Protein AF-A0A3M6FR22-F1 (afdb_monomer)

Nearest PDB structures (foldseek):
  6qsr-assembly1_B  TM=9.042E-01  e=4.007E-10  Xenorhabdus doucetiae
  1u1z-assembly1_A  TM=8.328E-01  e=7.580E-05  Pseudomonas aeruginosa
  4b0j-assembly6_N  TM=7.789E-01  e=2.986E-03  Pseudomonas aeruginosa PAO1
  4rv2-assembly1_A-2  TM=4.818E-01  e=5.968E-02  Mycolicibacterium smegmatis MC2 155
  5cpg-assembly1_B  TM=4.201E-01  e=8.500E-01  Pseudomonas aeruginosa

Mean predicted aligned error: 11.02 Å

pLDDT: mean 80.97, std 24.38, range [25.56, 98.81]

Radius of gyration: 20.84 Å; Cα contacts (8 Å, |Δi|>4): 335; chains: 1; bounding box: 35×56×72 Å

Organism: Pseudomonas amygdali pv. tabaci (NCBI:txid322)

Solvent-accessible surface area (backbone atoms only — not comparable to full-atom values): 10152 Å² total; per-residue (Å²): 134,88,80,90,79,88,85,89,79,90,84,86,79,88,82,77,82,70,81,82,67,93,80,46,30,34,33,36,41,42,78,62,83,89,88,91,83,83,78,58,73,65,64,93,67,56,64,72,72,22,31,86,48,60,75,83,65,51,74,64,72,46,66,62,41,50,54,93,51,36,29,31,31,32,29,66,38,51,65,85,51,91,69,37,46,99,82,15,22,37,50,38,80,52,51,60,55,53,48,50,52,45,52,40,34,41,54,11,50,56,22,53,76,69,74,42,78,65,70,80,65,46,82,77,48,58,74,44,77,49,60,83,49,75,50,45,54,53,70,39,55,38,39,35,42,38,36,56,77,45,72,48,77,73,18,38,35,30,24,38,32,39,36,38,37,91,98,39,49,32,41,34

InterPro domains:
  IPR016776 ApeP-like dehydratase [PF22817] (45-164)
  IPR016776 ApeP-like dehydratase [cd01289] (45-167)
  IPR029069 HotDog domain superfamily [SSF54637] (47-165)

Sequence (172 aa):
MACTAMDTARFAPGTCKCSLHDEQFVCLRWQQHQPDYRRCPMTEWSLAELIPHAGDMILIDQVLSFDQEQIQTRLTVRADGLFNQPDGSLPAWLGIELMAQSVAAYAGCQARTKGEAVKLGFLLGSRKFECNVARFPLGSELHIHAVRSLQDDSGMGVFECTLTGPDIKAFA

Secondary structure (DSSP, 8-state):
-------------------------EEEE------------S-SS-GGGTSS--GGG----EEEEE-SSEEEEEEE--TTSTT--TTSPEEGGGHHHHHHHHHHHHHHHHHHHTTPPP---EEEEES--EESSSEE-TT-EEEEEEEEEEE-TT-EEEEEEEEEETTEEEE-

Foldseek 3Di:
DDDDDDDDDDDDDPPPPPDPDPDKKWKKFDAADDDDDDWDQFDPDDLVQQAVDDDLLLQWHGWHTATDWKTKTKDAQAQPGPQADPQSWHFCVCVSVVQVSRVSSRQSVVQVVVVHGRDDMDGPDMPDKDKPDRTGHHGWMKMKMWGFPDADNSRMTIIWMWIDTDVIIMID

Structure (mmCIF, N/CA/C/O backbone):
data_AF-A0A3M6FR22-F1
#
_entry.id   AF-A0A3M6FR22-F1
#
loop_
_atom_site.group_PDB
_atom_site.id
_atom_site.type_symbol
_atom_site.label_atom_id
_atom_site.label_alt_id
_atom_site.label_comp_id
_atom_site.label_asym_id
_atom_site.label_entity_id
_atom_site.label_seq_id
_atom_site.pdbx_PDB_ins_code
_atom_site.Cartn_x
_atom_site.Cartn_y
_atom_site.Cartn_z
_atom_site.occupancy
_atom_site.B_iso_or_equiv
_atom_site.auth_seq_id
_atom_site.auth_comp_id
_atom_site.auth_asym_id
_atom_site.auth_atom_id
_atom_site.pdbx_PDB_model_num
ATOM 1 N N . MET A 1 1 ? -17.708 43.772 49.553 1.00 33.25 1 MET A N 1
ATOM 2 C CA . MET A 1 1 ? -16.557 44.072 50.426 1.00 33.25 1 MET A CA 1
ATOM 3 C C . MET A 1 1 ? -15.427 43.162 49.967 1.00 33.25 1 MET A C 1
ATOM 5 O O . MET A 1 1 ? -15.591 41.964 50.120 1.00 33.25 1 MET A O 1
ATOM 9 N N . ALA A 1 2 ? -14.382 43.760 49.371 1.00 31.98 2 ALA A N 1
ATOM 10 C CA . ALA A 1 2 ? -13.061 43.198 49.026 1.00 31.98 2 ALA A CA 1
ATOM 11 C C . ALA A 1 2 ? -13.017 42.035 47.994 1.00 31.98 2 ALA A C 1
ATOM 13 O O . ALA A 1 2 ? -13.893 41.189 47.976 1.00 31.98 2 ALA A O 1
ATOM 14 N N . CYS A 1 3 ? -12.037 41.907 47.096 1.00 25.56 3 CYS A N 1
ATOM 15 C CA . CYS A 1 3 ? -10.837 42.697 46.837 1.00 25.56 3 CYS A CA 1
ATOM 16 C C . CYS A 1 3 ? -10.360 42.433 45.397 1.00 25.56 3 CYS A C 1
ATOM 18 O O . CYS A 1 3 ? -10.369 41.295 44.935 1.00 25.56 3 CYS A O 1
ATOM 20 N N . THR A 1 4 ? -9.912 43.482 44.720 1.00 35.69 4 THR A N 1
ATOM 21 C CA . THR A 1 4 ? -9.087 43.449 43.510 1.00 35.69 4 THR A CA 1
ATOM 22 C C . THR A 1 4 ? -7.672 42.979 43.858 1.00 35.69 4 THR A C 1
ATOM 24 O O . THR A 1 4 ? -7.134 43.418 44.870 1.00 35.69 4 THR A O 1
ATOM 27 N N . ALA A 1 5 ? -7.032 42.199 42.985 1.00 33.81 5 ALA A N 1
ATOM 28 C CA . ALA A 1 5 ? -5.583 42.262 42.777 1.00 33.81 5 ALA A CA 1
ATOM 29 C C . ALA A 1 5 ? -5.221 41.667 41.409 1.00 33.81 5 ALA A C 1
ATOM 31 O O . ALA A 1 5 ? -5.413 40.482 41.149 1.00 33.81 5 ALA A O 1
ATOM 32 N N . MET A 1 6 ? -4.712 42.538 40.541 1.00 32.12 6 MET A N 1
ATOM 33 C CA . MET A 1 6 ? -3.794 42.177 39.469 1.00 32.12 6 MET A CA 1
ATOM 34 C C . MET A 1 6 ? -2.513 41.631 40.106 1.00 32.12 6 MET A C 1
ATOM 36 O O . MET A 1 6 ? -2.045 42.227 41.072 1.00 32.12 6 MET A O 1
ATOM 40 N N . ASP A 1 7 ? -1.889 40.615 39.514 1.00 30.39 7 ASP A N 1
ATOM 41 C CA . ASP A 1 7 ? -0.452 40.743 39.293 1.00 30.39 7 ASP A CA 1
ATOM 42 C C . ASP A 1 7 ? 0.026 39.988 38.054 1.00 30.39 7 ASP A C 1
ATOM 44 O O . ASP A 1 7 ? -0.368 38.865 37.740 1.00 30.39 7 ASP A O 1
ATOM 48 N N . THR A 1 8 ? 0.869 40.701 37.334 1.00 33.41 8 THR A N 1
ATOM 49 C CA . THR A 1 8 ? 1.543 40.339 36.104 1.00 33.41 8 THR A CA 1
ATOM 50 C C . THR A 1 8 ? 2.864 39.665 36.439 1.00 33.41 8 THR A C 1
ATOM 52 O O . THR A 1 8 ? 3.738 40.296 37.024 1.00 33.41 8 THR A O 1
ATOM 55 N N . ALA A 1 9 ? 3.084 38.439 35.968 1.00 32.81 9 ALA A N 1
ATOM 56 C CA . ALA A 1 9 ? 4.429 37.881 35.872 1.00 32.81 9 ALA A CA 1
ATOM 57 C C . ALA A 1 9 ? 4.674 37.371 34.452 1.00 32.81 9 ALA A C 1
ATOM 59 O O . ALA A 1 9 ? 4.098 36.395 33.980 1.00 32.81 9 ALA A O 1
ATOM 60 N N . ARG A 1 10 ? 5.526 38.129 33.768 1.00 30.39 10 ARG A N 1
ATOM 61 C CA . ARG A 1 10 ? 6.085 37.887 32.444 1.00 30.39 10 ARG A CA 1
ATOM 62 C C . ARG A 1 10 ? 6.974 36.646 32.483 1.00 30.39 10 ARG A C 1
ATOM 64 O O . ARG A 1 10 ? 7.869 36.595 33.315 1.00 30.39 10 ARG A O 1
ATOM 71 N N . PHE A 1 11 ? 6.830 35.754 31.509 1.00 29.27 11 PHE A N 1
ATOM 72 C CA . PHE A 1 11 ? 7.943 34.966 30.980 1.00 29.27 11 PHE A CA 1
ATOM 73 C C . PHE A 1 11 ? 7.725 34.766 29.475 1.00 29.27 11 PHE A C 1
ATOM 75 O O . PHE A 1 11 ? 6.794 34.101 29.038 1.00 29.27 11 PHE A O 1
ATOM 82 N N . ALA A 1 12 ? 8.593 35.385 28.687 1.00 30.89 12 ALA A N 1
ATOM 83 C CA . ALA A 1 12 ? 8.874 35.064 27.292 1.00 30.89 12 ALA A CA 1
ATOM 84 C C . ALA A 1 12 ? 10.405 34.930 27.183 1.00 30.89 12 ALA A C 1
ATOM 86 O O . ALA A 1 12 ? 11.103 35.450 28.056 1.00 30.89 12 ALA A O 1
ATOM 87 N N . PRO A 1 13 ? 10.980 34.409 26.092 1.00 36.25 13 PRO A N 1
ATOM 88 C CA . PRO A 1 13 ? 10.577 33.292 25.247 1.00 36.25 13 PRO A CA 1
ATOM 89 C C . PRO A 1 13 ? 11.689 32.217 25.252 1.00 36.25 13 PRO A C 1
ATOM 91 O O . PRO A 1 13 ? 12.846 32.489 24.933 1.00 36.25 13 PRO A O 1
ATOM 94 N N . GLY A 1 14 ? 11.353 30.969 25.577 1.00 28.97 14 GLY A N 1
ATOM 95 C CA . GLY A 1 14 ? 12.266 29.842 25.393 1.00 28.97 14 GLY A CA 1
ATOM 96 C C . GLY A 1 14 ? 12.236 29.390 23.939 1.00 28.97 14 GLY A C 1
ATOM 97 O O . GLY A 1 14 ? 11.385 28.597 23.554 1.00 28.97 14 GLY A O 1
ATOM 98 N N . THR A 1 15 ? 13.145 29.908 23.118 1.00 39.66 15 THR A N 1
ATOM 99 C CA . THR A 1 15 ? 13.416 29.361 21.785 1.00 39.66 15 THR A CA 1
ATOM 100 C C . THR A 1 15 ? 14.087 28.000 21.944 1.00 39.66 15 THR A C 1
ATOM 102 O O . THR A 1 15 ? 15.308 27.897 22.008 1.00 39.66 15 THR A O 1
ATOM 105 N N . CYS A 1 16 ? 13.299 26.927 21.991 1.00 28.45 16 CYS A N 1
ATOM 106 C CA . CYS A 1 16 ? 13.840 25.612 21.682 1.00 28.45 16 CYS A CA 1
ATOM 107 C C . CYS A 1 16 ? 13.878 25.492 20.157 1.00 28.45 16 CYS A C 1
ATOM 109 O O . CYS A 1 16 ? 12.903 25.114 19.512 1.00 28.45 16 CYS A O 1
ATOM 111 N N . LYS A 1 17 ? 15.009 25.897 19.569 1.00 33.25 17 LYS A N 1
ATOM 112 C CA . LYS A 1 17 ? 15.397 25.455 18.230 1.00 33.25 17 LYS A CA 1
ATOM 113 C C . LYS A 1 17 ? 15.624 23.942 18.305 1.00 33.25 17 LYS A C 1
ATOM 115 O O . LYS A 1 17 ? 16.748 23.505 18.518 1.00 33.25 17 LYS A O 1
ATOM 120 N N . CYS A 1 18 ? 14.563 23.157 18.153 1.00 28.38 18 CYS A N 1
ATOM 121 C CA . CYS A 1 18 ? 14.710 21.822 17.597 1.00 28.38 18 CYS A CA 1
ATOM 122 C C . CYS A 1 18 ? 14.786 22.005 16.085 1.00 28.38 18 CYS A C 1
ATOM 124 O O . CYS A 1 18 ? 13.888 22.576 15.467 1.00 28.38 18 CYS A O 1
ATOM 126 N N . SER A 1 19 ? 15.923 21.627 15.518 1.00 31.39 19 SER A N 1
ATOM 127 C CA . SER A 1 19 ? 16.135 21.540 14.082 1.00 31.39 19 SER A CA 1
ATOM 128 C C . SER A 1 19 ? 15.022 20.695 13.467 1.00 31.39 19 SER A C 1
ATOM 130 O O . SER A 1 19 ? 14.936 19.499 13.726 1.00 31.39 19 SER A O 1
ATOM 132 N N . LEU A 1 20 ? 14.170 21.341 12.670 1.00 33.94 20 LEU A N 1
ATOM 133 C CA . LEU A 1 20 ? 13.266 20.680 11.739 1.00 33.94 20 LEU A CA 1
ATOM 134 C C . LEU A 1 20 ? 14.145 19.921 10.744 1.00 33.94 20 LEU A C 1
ATOM 136 O O . LEU A 1 20 ? 14.703 20.518 9.824 1.00 33.94 20 LEU A O 1
ATOM 140 N N . HIS A 1 21 ? 14.344 18.633 10.996 1.00 34.88 21 HIS A N 1
ATOM 141 C CA . HIS A 1 21 ? 14.792 17.721 9.960 1.00 34.88 21 HIS A CA 1
ATOM 142 C C . HIS A 1 21 ? 13.623 17.489 8.996 1.00 34.88 21 HIS A C 1
ATOM 144 O O . HIS A 1 21 ? 12.461 17.628 9.372 1.00 34.88 21 HIS A O 1
ATOM 150 N N . ASP A 1 22 ? 13.943 17.232 7.732 1.00 36.84 22 ASP A N 1
ATOM 151 C CA . ASP A 1 22 ? 12.994 17.043 6.636 1.00 36.84 22 ASP A CA 1
ATOM 152 C C . ASP A 1 22 ? 12.108 15.805 6.859 1.00 36.84 22 ASP A C 1
ATOM 154 O O . ASP A 1 22 ? 12.393 14.725 6.344 1.00 36.84 22 ASP A O 1
ATOM 158 N N . GLU A 1 23 ? 11.039 15.944 7.640 1.00 40.16 23 GLU A N 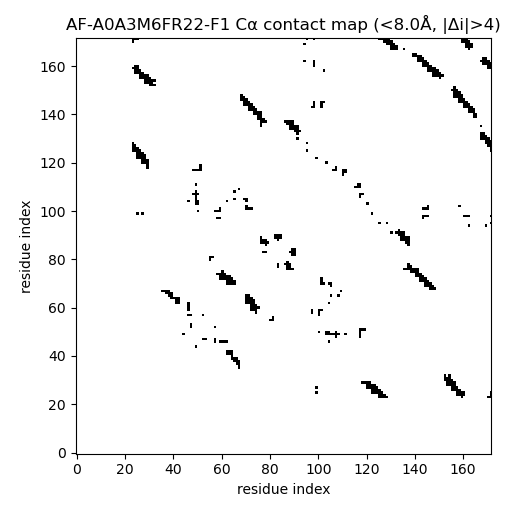1
ATOM 159 C CA . GLU A 1 23 ? 10.091 14.857 7.888 1.00 40.16 23 GLU A CA 1
ATOM 160 C C . GLU A 1 23 ? 9.063 14.763 6.744 1.00 40.16 23 GLU A C 1
ATOM 162 O O . GLU A 1 23 ? 8.449 15.760 6.334 1.00 40.16 23 GLU A O 1
ATOM 167 N N . GLN A 1 24 ? 8.943 13.558 6.180 1.00 54.38 24 GLN A N 1
AT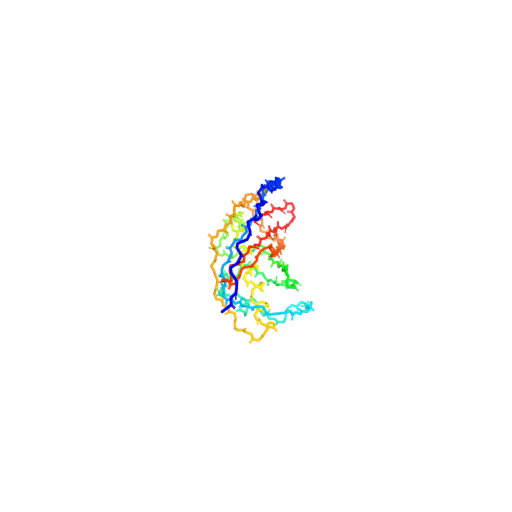OM 168 C CA . GLN A 1 24 ? 8.182 13.223 4.972 1.00 54.38 24 GLN A CA 1
ATOM 169 C C . GLN A 1 24 ? 6.953 12.412 5.366 1.00 54.38 24 GLN A C 1
ATOM 171 O O . GLN A 1 24 ? 7.020 11.596 6.277 1.00 54.38 24 GLN A O 1
ATOM 176 N N . PHE A 1 25 ? 5.816 12.718 4.751 1.00 51.72 25 PHE A N 1
ATOM 177 C CA . PHE A 1 25 ? 4.511 12.385 5.302 1.00 51.72 25 PHE A CA 1
ATOM 178 C C . PHE A 1 25 ? 3.453 12.206 4.213 1.00 51.72 25 PHE A C 1
ATOM 180 O O . PHE A 1 25 ? 3.264 13.119 3.403 1.00 51.72 25 PHE A O 1
ATOM 187 N N . VAL A 1 26 ? 2.678 11.122 4.285 1.00 56.12 26 VAL A N 1
ATOM 188 C CA . VAL A 1 26 ? 1.400 10.897 3.591 1.00 56.12 26 VAL A CA 1
ATOM 189 C C . VAL A 1 26 ? 0.256 11.408 4.467 1.00 56.12 26 VAL A C 1
ATOM 191 O O . VAL A 1 26 ? 0.094 10.973 5.605 1.00 56.12 26 VAL A O 1
ATOM 194 N N . CYS A 1 27 ? -0.563 12.325 3.949 1.00 62.69 27 CYS A N 1
ATOM 195 C CA . CYS A 1 27 ? -1.657 12.947 4.695 1.00 62.69 27 CYS A CA 1
ATOM 196 C C . CYS A 1 27 ? -3.023 12.479 4.179 1.00 62.69 27 CYS A C 1
ATOM 198 O O . CYS A 1 27 ? -3.380 12.711 3.021 1.00 62.69 27 CYS A O 1
ATOM 200 N N . LEU A 1 28 ? -3.803 11.848 5.053 1.00 56.91 28 LEU A N 1
ATOM 201 C CA . LEU A 1 28 ? -5.157 11.360 4.793 1.00 56.91 28 LEU A CA 1
ATOM 202 C C . LEU A 1 28 ? -6.121 11.980 5.801 1.00 56.91 28 LEU A C 1
ATOM 204 O O . LEU A 1 28 ? -5.738 12.238 6.933 1.00 56.91 28 LEU A O 1
ATOM 208 N N . ARG A 1 29 ? -7.384 12.210 5.438 1.00 49.69 29 ARG A N 1
ATOM 209 C CA . ARG A 1 29 ? -8.404 12.674 6.394 1.00 49.69 29 ARG A CA 1
ATOM 210 C C . ARG A 1 29 ? -9.595 11.729 6.474 1.00 49.69 29 ARG A C 1
ATOM 212 O O . ARG A 1 29 ? -10.218 11.415 5.465 1.00 49.69 29 ARG A O 1
ATOM 219 N N . TRP A 1 30 ? -9.904 11.357 7.708 1.00 57.78 30 TRP A N 1
ATOM 220 C CA . TRP A 1 30 ? -11.027 10.565 8.211 1.00 57.78 30 TRP A CA 1
ATOM 221 C C . TRP A 1 30 ? -11.820 11.436 9.204 1.00 57.78 30 TRP A C 1
ATOM 223 O O . TRP A 1 30 ? -11.541 12.621 9.314 1.00 57.78 30 TRP A O 1
ATOM 233 N N . GLN A 1 31 ? -12.801 10.912 9.944 1.00 40.19 31 GLN A N 1
ATOM 234 C CA . GLN A 1 31 ? -13.537 11.692 10.958 1.00 40.19 31 GLN A CA 1
ATOM 235 C C . GLN A 1 31 ? -13.930 10.775 12.133 1.00 40.19 31 GLN A C 1
ATOM 237 O O . GLN A 1 31 ? -14.920 10.054 11.968 1.00 40.19 31 GLN A O 1
ATOM 242 N N . GLN A 1 32 ? -13.168 10.748 13.259 1.00 50.50 32 GLN A N 1
ATOM 243 C CA . GLN A 1 32 ? -13.600 10.232 14.593 1.00 50.50 32 GLN A CA 1
ATOM 244 C C . GLN A 1 32 ? -12.562 10.203 15.754 1.00 50.50 32 GLN A C 1
ATOM 246 O O . GLN A 1 32 ? -11.355 10.213 15.536 1.00 50.50 32 GLN A O 1
ATOM 251 N N . HIS A 1 33 ? -13.131 10.098 16.973 1.00 37.53 33 HIS A N 1
ATOM 252 C CA . HIS A 1 33 ? -12.620 10.152 18.364 1.00 37.53 33 HIS A CA 1
ATOM 253 C C . HIS A 1 33 ? -12.126 8.773 18.910 1.00 37.53 33 HIS A C 1
ATOM 255 O O . HIS A 1 33 ? -12.566 7.730 18.426 1.00 37.53 33 HIS A O 1
ATOM 261 N N . GLN A 1 34 ? -11.229 8.738 19.916 1.00 39.97 34 GLN A N 1
ATOM 262 C CA . GLN A 1 34 ? -10.500 7.527 20.394 1.00 39.97 34 GLN A CA 1
ATOM 263 C C . GLN A 1 34 ? -11.150 6.803 21.605 1.00 39.97 34 GLN A C 1
ATOM 265 O O . GLN A 1 34 ? -11.761 7.478 22.438 1.00 39.97 34 GLN A O 1
ATOM 270 N N . PRO A 1 35 ? -11.039 5.451 21.725 1.00 38.97 35 PRO A N 1
ATOM 271 C CA . PRO A 1 35 ? -10.076 4.852 22.683 1.00 38.97 35 PRO A CA 1
ATOM 272 C C . PRO A 1 35 ? -9.413 3.492 22.277 1.00 38.97 35 PRO A C 1
ATOM 274 O O . PRO A 1 35 ? -9.652 2.967 21.189 1.00 38.97 35 PRO A O 1
ATOM 277 N N . ASP A 1 36 ? -8.549 3.008 23.191 1.00 46.22 36 ASP A N 1
ATOM 278 C CA . ASP A 1 36 ? -7.493 1.955 23.227 1.00 46.22 36 ASP A CA 1
ATOM 279 C C . ASP A 1 36 ? -7.915 0.466 23.044 1.00 46.22 36 ASP A C 1
ATOM 281 O O . ASP A 1 36 ? -8.989 0.087 23.507 1.00 46.22 36 ASP A O 1
ATOM 285 N N . TYR A 1 37 ? -7.047 -0.376 22.431 1.00 42.38 37 TYR A N 1
ATOM 286 C CA . TYR A 1 37 ? -6.568 -1.703 22.934 1.00 42.38 37 TYR A CA 1
ATOM 287 C C . TYR A 1 37 ? -5.793 -2.572 21.884 1.00 42.38 37 TYR A C 1
ATOM 289 O O . TYR A 1 37 ? -5.737 -2.249 20.702 1.00 42.38 37 TYR A O 1
ATOM 297 N N . ARG A 1 38 ? -5.102 -3.619 22.383 1.00 44.38 38 ARG A N 1
ATOM 298 C CA . ARG A 1 38 ? -3.972 -4.454 21.905 1.00 44.38 38 ARG A CA 1
ATOM 299 C C . ARG A 1 38 ? -4.142 -5.309 20.620 1.00 44.38 38 ARG A C 1
ATOM 301 O O . ARG A 1 38 ? -5.209 -5.825 20.322 1.00 44.38 38 ARG A O 1
ATOM 308 N N . ARG A 1 39 ? -2.967 -5.523 19.994 1.00 48.47 39 ARG A N 1
ATOM 309 C CA . ARG A 1 39 ? -2.457 -6.451 18.942 1.00 48.47 39 ARG A CA 1
ATOM 310 C C . ARG A 1 39 ? -3.366 -7.602 18.447 1.00 48.47 39 ARG A C 1
ATOM 312 O O . ARG A 1 39 ? -3.770 -8.450 19.240 1.00 48.47 39 ARG A O 1
ATOM 319 N N . CYS A 1 40 ? -3.548 -7.692 17.120 1.00 37.59 40 CYS A N 1
ATOM 320 C CA . CYS A 1 40 ? -4.338 -8.716 16.412 1.00 37.59 40 CYS A CA 1
ATOM 321 C C . CYS A 1 40 ? -3.453 -9.632 15.516 1.00 37.59 40 CYS A C 1
ATOM 323 O O . CYS A 1 40 ? -2.424 -9.159 15.022 1.00 37.59 40 CYS A O 1
ATOM 325 N N . PRO A 1 41 ? -3.804 -10.923 15.301 1.00 44.59 41 PRO A N 1
ATOM 326 C CA . PRO A 1 41 ? -3.167 -11.807 14.314 1.00 44.59 41 PRO A CA 1
ATOM 327 C C . PRO A 1 41 ? -3.554 -11.395 12.878 1.00 44.59 41 PRO A C 1
ATOM 329 O O . PRO A 1 41 ? -4.359 -10.483 12.703 1.00 44.59 41 PRO A O 1
ATOM 332 N N . MET A 1 42 ? -2.983 -12.053 11.856 1.00 56.12 42 MET A N 1
ATOM 333 C CA . MET A 1 42 ? -3.342 -11.843 10.439 1.00 56.12 42 MET A CA 1
ATOM 334 C C . MET A 1 42 ? -4.861 -11.703 10.261 1.00 56.12 42 MET A C 1
ATOM 336 O O . MET A 1 42 ? -5.631 -12.499 10.795 1.00 56.12 42 MET A O 1
ATOM 340 N N . THR A 1 43 ? -5.271 -10.665 9.541 1.00 60.84 43 THR A N 1
ATOM 341 C CA . THR A 1 43 ? -6.635 -10.142 9.559 1.00 60.84 43 THR A CA 1
ATOM 342 C C . THR A 1 43 ? -7.652 -11.105 8.928 1.00 60.84 43 THR A C 1
ATOM 344 O O . THR A 1 43 ? -7.425 -11.595 7.827 1.00 60.84 43 THR A O 1
ATOM 347 N N . GLU A 1 44 ? -8.796 -11.345 9.585 1.00 77.56 44 GLU A N 1
ATOM 348 C CA . GLU A 1 44 ? -9.895 -12.192 9.063 1.00 77.56 44 GLU A CA 1
ATOM 349 C C . GLU A 1 44 ? -10.734 -11.506 7.964 1.00 77.56 44 GLU A C 1
ATOM 351 O O . GLU A 1 44 ? -11.541 -12.151 7.298 1.00 77.56 44 GLU A O 1
ATOM 356 N N . TRP A 1 45 ? -10.558 -10.196 7.773 1.00 89.00 45 TRP A N 1
ATOM 357 C CA . TRP A 1 45 ? -11.305 -9.390 6.807 1.00 89.00 45 TRP A CA 1
ATOM 358 C C . TRP A 1 45 ? -10.644 -9.400 5.431 1.00 89.00 45 TRP A C 1
ATOM 360 O O . TRP A 1 45 ? -9.426 -9.246 5.309 1.00 89.00 45 TRP A O 1
ATOM 370 N N . SER A 1 46 ? -11.456 -9.500 4.381 1.00 92.44 46 SER A N 1
ATOM 371 C CA . SER A 1 46 ? -10.975 -9.272 3.018 1.00 92.44 46 SER A CA 1
ATOM 372 C C . SER A 1 46 ? -10.599 -7.800 2.805 1.00 92.44 46 SER A C 1
ATOM 374 O O . SER A 1 46 ? -11.100 -6.905 3.483 1.00 92.44 46 SER A O 1
ATOM 376 N N . LEU A 1 47 ? -9.745 -7.499 1.824 1.00 93.62 47 LEU A N 1
ATOM 377 C CA . LEU A 1 47 ? -9.395 -6.102 1.536 1.00 93.62 47 LEU A CA 1
ATOM 378 C C . LEU A 1 47 ? -10.598 -5.263 1.102 1.00 93.62 47 LEU A C 1
ATOM 380 O O . LEU A 1 47 ? -10.726 -4.125 1.540 1.00 93.62 47 LEU A O 1
ATOM 384 N N . ALA A 1 48 ? -11.519 -5.840 0.329 1.00 93.19 48 ALA A N 1
ATOM 385 C CA . ALA A 1 48 ? -12.764 -5.177 -0.064 1.00 93.19 48 ALA A CA 1
ATOM 386 C C . ALA A 1 48 ? -13.649 -4.793 1.140 1.00 93.19 48 ALA A C 1
ATOM 388 O O . ALA A 1 48 ? -14.502 -3.917 1.040 1.00 93.19 48 ALA A O 1
ATOM 389 N N . GLU A 1 49 ? -13.450 -5.434 2.292 1.00 93.12 49 GLU A N 1
ATOM 390 C CA . GLU A 1 49 ? -14.126 -5.099 3.543 1.00 93.12 49 GLU A CA 1
ATOM 391 C C . GLU A 1 49 ? -13.411 -4.030 4.373 1.00 93.12 49 GLU A C 1
ATOM 393 O O . GLU A 1 49 ? -14.006 -3.546 5.344 1.00 93.12 49 GLU A O 1
ATOM 398 N N . LEU A 1 50 ? -12.162 -3.707 4.023 1.00 94.88 50 LEU A N 1
ATOM 399 C CA . LEU A 1 50 ? -11.266 -2.803 4.745 1.00 94.88 50 LEU A CA 1
ATOM 400 C C . LEU A 1 50 ? -11.046 -1.475 4.030 1.00 94.88 50 LEU A C 1
ATOM 402 O O . LEU A 1 50 ? -10.800 -0.474 4.696 1.00 94.88 50 LEU A O 1
ATOM 406 N N . ILE A 1 51 ? -11.129 -1.444 2.701 1.00 96.00 51 ILE A N 1
ATOM 407 C CA . ILE A 1 51 ? -10.923 -0.226 1.917 1.00 96.00 51 ILE A CA 1
ATOM 408 C C . ILE A 1 51 ? -12.134 0.069 1.028 1.00 96.00 51 ILE A C 1
ATOM 410 O O . ILE A 1 51 ? -12.798 -0.858 0.576 1.00 96.00 51 ILE A O 1
ATOM 414 N N . PRO A 1 52 ? -12.428 1.351 0.744 1.00 90.81 52 PRO A N 1
ATOM 415 C CA . PRO A 1 52 ? -13.562 1.736 -0.100 1.00 90.81 52 PRO A CA 1
ATOM 416 C C . PRO A 1 52 ? -13.334 1.474 -1.601 1.00 90.81 52 PRO A C 1
ATOM 418 O O . PRO A 1 52 ? -14.262 1.635 -2.392 1.00 90.81 52 PRO A O 1
ATOM 421 N N . HIS A 1 53 ? -12.111 1.109 -2.004 1.00 93.88 53 HIS A N 1
ATOM 422 C CA . HIS A 1 53 ? -11.795 0.696 -3.372 1.00 93.88 53 HIS A CA 1
ATOM 423 C C . HIS A 1 53 ? -12.497 -0.622 -3.718 1.00 93.88 53 HIS A C 1
ATOM 425 O O . HIS A 1 53 ? -12.764 -1.445 -2.845 1.00 93.88 53 HIS A O 1
ATOM 431 N N . ALA A 1 54 ? -12.771 -0.841 -5.003 1.00 91.25 54 ALA A N 1
ATOM 432 C CA . ALA A 1 54 ? -13.475 -2.027 -5.476 1.00 91.25 54 ALA A CA 1
ATOM 433 C C . ALA A 1 54 ? -12.878 -2.560 -6.783 1.00 91.25 54 ALA A C 1
ATOM 435 O O . ALA A 1 54 ? -12.335 -1.795 -7.583 1.00 91.25 54 ALA A O 1
ATOM 436 N N . GLY A 1 55 ? -13.028 -3.869 -7.006 1.00 91.56 55 GLY A N 1
ATOM 437 C CA . GLY A 1 55 ? -12.541 -4.549 -8.208 1.00 91.56 55 GLY A CA 1
ATOM 438 C C . GLY A 1 55 ? -11.043 -4.338 -8.420 1.00 91.56 55 GLY A C 1
ATOM 439 O O . GLY A 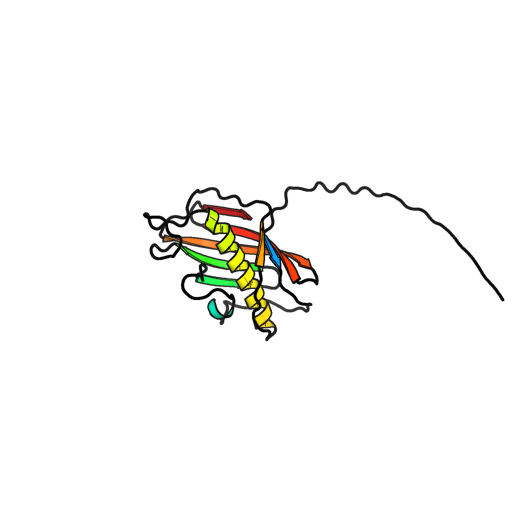1 55 ? -10.270 -4.350 -7.463 1.00 91.56 55 GLY A O 1
ATOM 440 N N . ASP A 1 56 ? -10.661 -4.068 -9.665 1.00 91.94 56 ASP A N 1
ATOM 441 C CA . ASP A 1 56 ? -9.263 -3.910 -10.087 1.00 91.94 56 ASP A CA 1
ATOM 442 C C . ASP A 1 56 ? -8.573 -2.655 -9.507 1.00 91.94 56 ASP A C 1
ATOM 444 O O . ASP A 1 56 ? -7.377 -2.456 -9.707 1.00 91.94 56 ASP A O 1
ATOM 448 N N . MET A 1 57 ? -9.307 -1.802 -8.776 1.00 94.62 57 MET A N 1
ATOM 449 C CA . MET A 1 57 ? -8.750 -0.657 -8.040 1.00 94.62 57 MET A CA 1
ATOM 450 C C . MET A 1 57 ? -8.276 -1.014 -6.623 1.00 94.62 57 MET A C 1
ATOM 452 O O . MET A 1 57 ? -7.777 -0.138 -5.919 1.00 94.62 57 MET A O 1
ATOM 456 N N . ILE A 1 58 ? -8.421 -2.269 -6.186 1.00 96.12 58 ILE A N 1
ATOM 457 C CA . ILE A 1 58 ? -7.752 -2.791 -4.987 1.00 96.12 58 ILE A CA 1
ATOM 458 C C . ILE A 1 58 ? -6.351 -3.246 -5.409 1.00 96.12 58 ILE A C 1
ATOM 460 O O . ILE A 1 58 ? -6.203 -4.267 -6.072 1.00 96.12 58 ILE A O 1
ATOM 464 N N . LEU A 1 59 ? -5.327 -2.466 -5.055 1.00 96.56 59 LEU A N 1
ATOM 465 C CA . LEU A 1 59 ? -3.960 -2.641 -5.568 1.00 96.56 59 LEU A CA 1
ATOM 466 C C . LEU A 1 59 ? -3.005 -3.319 -4.575 1.00 96.56 59 LEU A C 1
ATOM 468 O O . LEU A 1 59 ? -1.894 -3.699 -4.944 1.00 96.56 59 LEU A O 1
ATOM 472 N N . ILE A 1 60 ? -3.417 -3.451 -3.315 1.00 97.12 60 ILE A N 1
ATOM 473 C CA . ILE A 1 60 ? -2.731 -4.272 -2.311 1.00 97.12 60 ILE A CA 1
ATOM 474 C C . ILE A 1 60 ? -3.345 -5.676 -2.284 1.00 97.12 60 ILE A C 1
ATOM 476 O O . ILE A 1 60 ? -4.520 -5.833 -2.592 1.00 97.12 60 ILE A O 1
ATOM 480 N N . ASP A 1 61 ? -2.571 -6.695 -1.906 1.00 95.88 61 ASP A N 1
ATOM 481 C CA . ASP A 1 61 ? -3.042 -8.089 -1.882 1.00 95.88 61 ASP A CA 1
ATOM 482 C C . ASP A 1 61 ? -3.479 -8.536 -0.486 1.00 95.88 61 ASP A C 1
ATOM 484 O O . ASP A 1 61 ? -4.400 -9.339 -0.335 1.00 95.88 61 ASP A O 1
ATOM 488 N N . GLN A 1 62 ? -2.780 -8.066 0.551 1.00 95.69 62 GLN A N 1
ATOM 489 C CA . GLN A 1 62 ? -2.960 -8.588 1.901 1.00 95.69 62 GLN A CA 1
ATOM 490 C C . GLN A 1 62 ? -2.482 -7.609 2.975 1.00 95.69 62 GLN A C 1
ATOM 492 O O . GLN A 1 62 ? -1.437 -6.976 2.825 1.00 95.69 62 GLN A O 1
ATOM 497 N N . VAL A 1 63 ? -3.202 -7.565 4.100 1.00 97.56 63 VAL A N 1
ATOM 498 C CA . VAL A 1 63 ? -2.698 -7.023 5.371 1.00 97.56 63 VAL A CA 1
ATOM 499 C C . VAL A 1 63 ? -1.936 -8.126 6.107 1.00 97.56 63 VAL A C 1
ATOM 501 O O . VAL A 1 63 ? -2.497 -9.172 6.424 1.00 97.56 63 VAL A O 1
ATOM 504 N N . LEU A 1 64 ? -0.647 -7.906 6.357 1.00 95.88 64 LEU A N 1
ATOM 505 C CA . LEU A 1 64 ? 0.231 -8.845 7.060 1.00 95.88 64 LEU A CA 1
ATOM 506 C C . LEU A 1 64 ? 0.123 -8.694 8.578 1.00 95.88 64 LEU A C 1
ATOM 508 O O . LEU A 1 64 ? 0.070 -9.683 9.306 1.00 95.88 64 LEU A O 1
ATOM 512 N N . SER A 1 65 ? 0.105 -7.452 9.058 1.00 95.81 65 SER A N 1
ATOM 513 C CA . SER A 1 65 ? -0.071 -7.123 10.470 1.00 95.81 65 SER A CA 1
ATOM 514 C C . SER A 1 65 ? -0.553 -5.685 10.626 1.00 95.81 65 SER A C 1
ATOM 516 O O . SER A 1 65 ? -0.317 -4.850 9.756 1.00 95.81 65 SER A O 1
ATOM 518 N N . PHE A 1 66 ? -1.232 -5.388 11.729 1.00 97.00 66 PHE A N 1
ATOM 519 C CA . PHE A 1 66 ? -1.554 -4.024 12.132 1.00 97.00 66 PHE A CA 1
ATOM 520 C C . PHE A 1 66 ? -1.640 -3.939 13.657 1.00 97.00 66 PHE A C 1
ATOM 522 O O . PHE A 1 66 ? -1.858 -4.941 14.347 1.00 97.00 66 PHE A O 1
ATOM 529 N N . ASP A 1 67 ? -1.470 -2.738 14.185 1.00 94.31 67 ASP A N 1
ATOM 530 C CA . ASP A 1 67 ? -1.732 -2.420 15.581 1.00 94.31 67 ASP A CA 1
ATOM 531 C C . ASP A 1 67 ? -2.302 -0.997 15.699 1.00 94.31 67 ASP A C 1
ATOM 533 O O . ASP A 1 67 ? -2.904 -0.469 14.764 1.00 94.31 67 ASP A O 1
ATOM 537 N N . GLN A 1 68 ? -2.161 -0.380 16.870 1.00 91.88 68 GLN A N 1
ATOM 538 C CA . GLN A 1 68 ? -2.696 0.950 17.117 1.00 91.88 68 GLN A CA 1
ATOM 539 C C . GLN A 1 68 ? -2.016 2.047 16.312 1.00 91.88 68 GLN A C 1
ATOM 541 O O . GLN A 1 68 ? -2.645 3.081 16.114 1.00 91.88 68 GLN A O 1
ATOM 546 N N . GLU A 1 69 ? -0.779 1.866 15.866 1.00 94.94 69 GLU A N 1
ATOM 547 C CA . GLU A 1 69 ? 0.040 2.924 15.273 1.00 94.94 69 GLU A CA 1
ATOM 548 C C . GLU A 1 69 ? 0.481 2.595 13.853 1.00 94.94 69 GLU A C 1
ATOM 550 O O . GLU A 1 69 ? 0.797 3.508 13.100 1.00 94.94 69 GLU A O 1
ATOM 555 N N . GLN A 1 70 ? 0.472 1.327 13.453 1.00 97.25 70 GLN A N 1
ATOM 556 C CA . GLN A 1 70 ? 1.051 0.923 12.175 1.00 97.25 70 G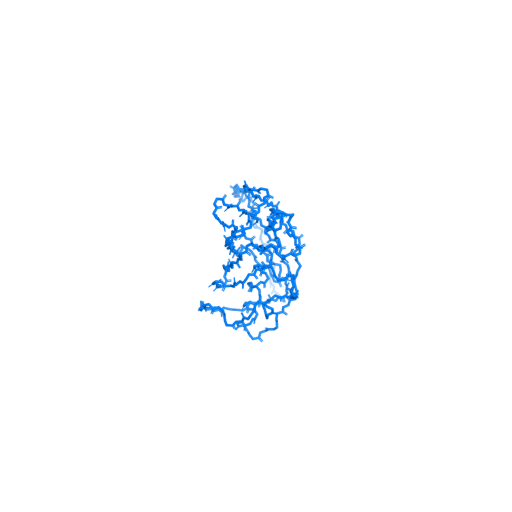LN A CA 1
ATOM 557 C C . GLN A 1 70 ? 0.284 -0.196 11.473 1.00 97.25 70 GLN A C 1
ATOM 559 O O . GLN A 1 70 ? -0.509 -0.925 12.071 1.00 97.25 70 GLN A O 1
ATOM 564 N N . ILE A 1 71 ? 0.578 -0.347 10.183 1.00 98.38 71 ILE A N 1
ATOM 565 C CA . ILE A 1 71 ? 0.146 -1.463 9.343 1.00 98.38 71 ILE A CA 1
ATOM 566 C C . ILE A 1 71 ? 1.281 -1.922 8.434 1.00 98.38 71 ILE A C 1
ATOM 568 O O . ILE A 1 71 ? 2.072 -1.117 7.941 1.00 98.38 71 ILE A O 1
ATOM 572 N N . GLN A 1 72 ? 1.322 -3.223 8.177 1.00 98.56 72 GLN A N 1
ATOM 573 C CA . GLN A 1 72 ? 2.128 -3.829 7.133 1.00 98.56 72 GLN A CA 1
ATOM 574 C C . GLN A 1 72 ? 1.218 -4.516 6.124 1.00 98.56 72 GLN A C 1
ATOM 576 O O . GLN A 1 72 ? 0.374 -5.335 6.494 1.00 98.56 72 GLN A O 1
ATOM 581 N N . THR A 1 73 ? 1.400 -4.207 4.849 1.00 98.62 73 THR A N 1
ATOM 582 C CA . THR A 1 73 ? 0.687 -4.835 3.735 1.00 98.62 73 THR A CA 1
ATOM 583 C C . THR A 1 73 ? 1.685 -5.369 2.715 1.00 98.62 73 THR A C 1
ATOM 585 O O . THR A 1 73 ? 2.882 -5.061 2.761 1.00 98.62 73 THR A O 1
ATOM 588 N N . ARG A 1 74 ? 1.201 -6.192 1.787 1.00 98.00 74 ARG A N 1
ATOM 589 C CA . ARG A 1 74 ? 1.986 -6.614 0.628 1.00 98.00 74 ARG A CA 1
ATOM 590 C C . ARG A 1 74 ? 1.182 -6.592 -0.655 1.00 98.00 74 ARG A C 1
ATOM 592 O O . ARG A 1 74 ? -0.047 -6.677 -0.619 1.00 98.00 74 ARG A O 1
ATOM 599 N N . LEU A 1 75 ? 1.900 -6.568 -1.771 1.00 97.88 75 LEU A N 1
ATOM 600 C CA . LEU A 1 75 ? 1.382 -6.921 -3.085 1.00 97.88 75 LEU A CA 1
ATOM 601 C C . LEU A 1 75 ? 2.429 -7.643 -3.934 1.00 97.88 75 LEU A C 1
ATOM 603 O O . LEU A 1 75 ? 3.629 -7.512 -3.708 1.00 97.88 75 LEU A O 1
ATOM 607 N N . THR A 1 76 ? 1.969 -8.350 -4.958 1.00 97.56 76 THR A N 1
ATOM 608 C CA . THR A 1 76 ? 2.794 -8.835 -6.066 1.00 97.56 76 THR A CA 1
ATOM 609 C C . THR A 1 76 ? 2.484 -8.027 -7.318 1.00 97.56 76 THR A C 1
ATOM 611 O O . THR A 1 76 ? 1.323 -7.874 -7.692 1.00 97.56 76 THR A O 1
ATOM 614 N N . VAL A 1 77 ? 3.511 -7.540 -8.011 1.00 97.44 77 VAL A N 1
ATOM 615 C CA . VAL A 1 77 ? 3.331 -6.901 -9.319 1.00 97.44 77 VAL A CA 1
ATOM 616 C C . VAL A 1 77 ? 2.911 -7.961 -10.341 1.00 97.44 77 VAL A C 1
ATOM 618 O O . VAL A 1 77 ? 3.663 -8.903 -10.595 1.00 97.44 77 VAL A O 1
ATOM 621 N N . ARG A 1 78 ? 1.727 -7.810 -10.940 1.00 94.50 78 ARG A N 1
ATOM 622 C CA . ARG A 1 78 ? 1.167 -8.710 -11.967 1.00 94.50 78 ARG A CA 1
ATOM 623 C C . ARG A 1 78 ? 1.004 -7.968 -13.287 1.00 94.50 78 ARG A C 1
ATOM 625 O O . ARG A 1 78 ? 0.946 -6.749 -13.275 1.00 94.50 78 ARG A O 1
ATOM 632 N N . ALA A 1 79 ? 0.966 -8.685 -14.409 1.00 89.00 79 ALA A N 1
ATOM 633 C CA . ALA A 1 79 ? 0.974 -8.089 -15.752 1.00 89.00 79 ALA A CA 1
ATOM 634 C C . ALA A 1 79 ? -0.409 -7.622 -16.247 1.00 89.00 79 ALA A C 1
ATOM 636 O O . ALA A 1 79 ? -0.502 -7.037 -17.321 1.00 89.00 79 ALA A O 1
ATOM 637 N N . ASP A 1 80 ? -1.469 -7.914 -15.501 1.00 82.56 80 ASP A N 1
ATOM 638 C CA . ASP A 1 80 ? -2.877 -7.761 -15.879 1.00 82.56 80 ASP A CA 1
ATOM 639 C C . ASP A 1 80 ? -3.594 -6.609 -15.155 1.00 82.56 80 ASP A C 1
ATOM 641 O O . ASP A 1 80 ? -4.807 -6.461 -15.276 1.00 82.56 80 ASP A O 1
ATOM 645 N N . GLY A 1 81 ? -2.861 -5.777 -14.417 1.00 83.62 81 GLY A N 1
ATOM 646 C CA . GLY A 1 81 ? -3.416 -4.642 -13.690 1.00 83.62 81 GLY A CA 1
ATOM 647 C C . GLY A 1 81 ? -3.629 -3.392 -14.551 1.00 83.62 81 GLY A C 1
ATOM 648 O O . GLY A 1 81 ? -2.998 -3.166 -15.585 1.00 83.62 81 GLY A O 1
ATOM 649 N N . LEU A 1 82 ? -4.511 -2.517 -14.063 1.00 90.75 82 LEU A N 1
ATOM 650 C CA . LEU A 1 82 ? -4.947 -1.288 -14.743 1.00 90.75 82 LEU A CA 1
ATOM 651 C C . LEU A 1 82 ? -3.816 -0.303 -15.080 1.00 90.75 82 LEU A C 1
ATOM 653 O O . LEU A 1 82 ? -3.949 0.498 -16.003 1.00 90.75 82 LEU A O 1
ATOM 657 N N . PHE A 1 83 ? -2.726 -0.331 -14.312 1.00 95.12 83 PHE A N 1
ATOM 658 C CA . PHE A 1 83 ? -1.641 0.653 -14.380 1.00 95.12 83 PHE A CA 1
ATOM 659 C C . PHE A 1 83 ? -0.334 0.076 -14.926 1.00 95.12 83 PHE A C 1
ATOM 661 O O . PHE A 1 83 ? 0.705 0.740 -14.872 1.00 95.12 83 PHE A O 1
ATOM 668 N N . ASN A 1 84 ? -0.361 -1.160 -15.425 1.00 96.06 84 ASN A N 1
ATOM 669 C CA . ASN A 1 84 ? 0.832 -1.805 -15.938 1.00 96.06 84 ASN A CA 1
ATOM 670 C C . ASN A 1 84 ? 1.339 -1.143 -17.222 1.00 96.06 84 ASN A C 1
ATOM 672 O O . ASN A 1 84 ? 0.585 -0.722 -18.098 1.00 96.06 84 ASN A O 1
ATOM 676 N N . GLN A 1 85 ? 2.659 -1.080 -17.338 1.00 95.56 85 GLN A N 1
ATOM 677 C CA . GLN A 1 85 ? 3.348 -0.755 -18.579 1.00 95.56 85 GLN A CA 1
ATOM 678 C C . GLN A 1 85 ? 3.332 -1.968 -19.529 1.00 95.56 85 GLN A C 1
ATOM 680 O O . GLN A 1 85 ? 3.050 -3.085 -19.092 1.00 95.56 85 GLN A O 1
ATOM 685 N N . PRO A 1 86 ? 3.687 -1.800 -20.821 1.00 95.50 86 PRO A N 1
ATOM 686 C CA . PRO A 1 86 ? 3.720 -2.910 -21.778 1.00 95.50 86 PRO A CA 1
ATOM 687 C C . PRO A 1 86 ? 4.618 -4.092 -21.377 1.00 95.50 86 PRO A C 1
ATOM 689 O O . PRO A 1 86 ? 4.421 -5.198 -21.866 1.00 95.50 86 PRO A O 1
ATOM 692 N N . ASP A 1 87 ? 5.603 -3.873 -20.501 1.00 95.44 87 ASP A N 1
ATOM 693 C CA . ASP A 1 87 ? 6.479 -4.919 -19.957 1.00 95.44 87 ASP A CA 1
ATOM 694 C C . ASP A 1 87 ? 5.919 -5.603 -18.691 1.00 95.44 87 ASP A C 1
ATOM 696 O O . ASP A 1 87 ? 6.607 -6.411 -18.068 1.00 95.44 87 ASP A O 1
ATOM 700 N N . GLY A 1 88 ? 4.688 -5.275 -18.291 1.00 96.94 88 GLY A N 1
ATOM 701 C CA . GLY A 1 88 ? 4.039 -5.783 -17.085 1.00 96.94 88 GLY A CA 1
ATOM 702 C C . GLY A 1 88 ? 4.519 -5.133 -15.785 1.00 96.94 88 GLY A C 1
ATOM 703 O O . GLY A 1 88 ? 4.052 -5.520 -14.718 1.00 96.94 88 GLY A O 1
ATOM 704 N N . SER A 1 89 ? 5.423 -4.152 -15.827 1.00 97.88 89 SER A N 1
ATOM 705 C CA . SER A 1 89 ? 5.846 -3.407 -14.634 1.00 97.88 89 SER A CA 1
ATOM 706 C C . SER A 1 89 ? 4.803 -2.379 -14.195 1.00 97.88 89 SER A C 1
ATOM 708 O O . SER A 1 89 ? 3.978 -1.942 -14.996 1.00 97.88 89 SER A O 1
ATOM 710 N N . LEU A 1 90 ? 4.857 -1.949 -12.933 1.00 98.12 90 LEU A N 1
ATOM 711 C CA . LEU A 1 90 ? 4.109 -0.779 -12.464 1.00 98.12 90 LEU A CA 1
ATOM 712 C C . LEU A 1 90 ? 5.024 0.447 -12.446 1.00 98.12 90 LEU A C 1
ATOM 714 O O . LEU A 1 90 ? 6.179 0.339 -12.032 1.00 98.12 90 LEU A O 1
ATOM 718 N N . PRO A 1 91 ? 4.555 1.634 -12.849 1.00 97.88 91 PRO A N 1
ATOM 719 C CA . PRO A 1 91 ? 5.356 2.840 -12.721 1.00 97.88 91 PRO A CA 1
ATOM 720 C C . PRO A 1 91 ? 5.580 3.192 -11.243 1.00 97.88 91 PRO A C 1
ATOM 722 O O . PRO A 1 91 ? 4.663 3.092 -10.430 1.00 97.88 91 PRO A O 1
ATOM 725 N N . ALA A 1 92 ? 6.778 3.668 -10.893 1.00 97.50 92 ALA A N 1
ATOM 726 C CA . ALA A 1 92 ? 7.125 3.940 -9.496 1.00 97.50 92 ALA A CA 1
ATOM 727 C C . ALA A 1 92 ? 6.235 5.004 -8.838 1.00 97.50 92 ALA A C 1
ATOM 729 O O . ALA A 1 92 ? 5.992 4.931 -7.638 1.00 97.50 92 ALA A O 1
ATOM 730 N N . TRP A 1 93 ? 5.697 5.958 -9.611 1.00 96.19 93 TRP A N 1
ATOM 731 C CA . TRP A 1 93 ? 4.774 6.969 -9.086 1.00 96.19 93 TRP A CA 1
ATOM 732 C C . TRP A 1 93 ? 3.501 6.358 -8.488 1.00 96.19 93 TRP A C 1
ATOM 734 O O . TRP A 1 93 ? 2.888 6.992 -7.638 1.00 96.19 93 TRP A O 1
ATOM 744 N N . LEU A 1 94 ? 3.128 5.123 -8.856 1.00 97.50 94 LEU A N 1
ATOM 745 C CA . LEU A 1 94 ? 2.002 4.414 -8.242 1.00 97.50 94 LEU A CA 1
ATOM 746 C C . LEU A 1 94 ? 2.287 4.033 -6.779 1.00 97.50 94 LEU A C 1
ATOM 748 O O . LEU A 1 94 ? 1.362 3.741 -6.030 1.00 97.50 94 LEU A O 1
ATOM 752 N N . GLY A 1 95 ? 3.549 4.091 -6.338 1.00 97.94 95 GLY A N 1
ATOM 753 C CA . GLY A 1 95 ? 3.942 3.848 -4.951 1.00 97.94 95 GLY A CA 1
ATOM 754 C C . GLY A 1 95 ? 3.146 4.678 -3.944 1.00 97.94 95 GLY A C 1
ATOM 755 O O . GLY A 1 95 ? 2.769 4.145 -2.904 1.00 97.94 95 GLY A O 1
ATOM 756 N N . ILE A 1 96 ? 2.809 5.932 -4.274 1.00 97.69 96 ILE A N 1
ATOM 757 C CA . ILE A 1 96 ? 1.997 6.779 -3.389 1.00 97.69 96 ILE A CA 1
ATOM 758 C C . ILE A 1 96 ? 0.581 6.228 -3.187 1.00 97.69 96 ILE A C 1
ATOM 760 O O . ILE A 1 96 ? 0.062 6.268 -2.076 1.00 97.69 96 ILE A O 1
ATOM 764 N N . GLU A 1 97 ? -0.025 5.667 -4.234 1.00 97.50 97 GLU A N 1
ATOM 765 C CA . GLU A 1 97 ? -1.358 5.066 -4.170 1.00 97.50 97 GLU A CA 1
ATOM 766 C C . GLU A 1 97 ? -1.319 3.760 -3.371 1.00 97.50 97 GLU A C 1
ATOM 768 O O . GLU A 1 97 ? -2.157 3.538 -2.503 1.00 97.50 97 GLU A O 1
ATOM 773 N N . LEU A 1 98 ? -0.296 2.924 -3.578 1.00 98.25 98 LEU A N 1
ATOM 774 C CA . LEU A 1 98 ? -0.125 1.682 -2.816 1.00 98.25 98 LEU A CA 1
ATOM 775 C C . LEU A 1 98 ? 0.043 1.969 -1.309 1.00 98.25 98 LEU A C 1
ATOM 777 O O . LEU A 1 98 ? -0.536 1.283 -0.458 1.00 98.25 98 LEU A O 1
ATOM 781 N N . MET A 1 99 ? 0.795 3.020 -0.969 1.00 98.44 99 MET A N 1
ATOM 782 C CA . MET A 1 99 ? 0.928 3.510 0.405 1.00 98.44 99 MET A CA 1
ATOM 783 C C . MET A 1 99 ? -0.401 4.058 0.937 1.00 98.44 99 MET A C 1
ATOM 785 O O . MET A 1 99 ? -0.819 3.679 2.031 1.00 98.44 99 MET A O 1
ATOM 789 N N . ALA A 1 100 ? -1.118 4.871 0.157 1.00 97.75 100 ALA A N 1
ATOM 790 C CA . ALA A 1 100 ? -2.419 5.409 0.545 1.00 97.75 100 ALA A CA 1
ATOM 791 C C . ALA A 1 100 ? -3.462 4.307 0.799 1.00 97.75 100 ALA A C 1
ATOM 793 O O . ALA A 1 100 ? -4.180 4.370 1.799 1.00 97.75 100 ALA A O 1
ATOM 794 N N . GLN A 1 101 ? -3.514 3.259 -0.030 1.00 98.25 101 GLN A N 1
ATOM 795 C CA . GLN A 1 101 ? -4.392 2.106 0.198 1.00 98.25 101 GLN A CA 1
ATOM 796 C C . GLN A 1 101 ? -3.993 1.302 1.434 1.00 98.25 101 GLN A C 1
ATOM 798 O O . GLN A 1 101 ? -4.867 0.809 2.145 1.00 98.25 101 GLN A O 1
ATOM 803 N N . SER A 1 102 ? -2.698 1.216 1.740 1.00 98.31 102 SER A N 1
ATOM 804 C CA . SER A 1 102 ? -2.231 0.601 2.986 1.00 98.31 102 SER A CA 1
ATOM 805 C C . SER A 1 102 ? -2.713 1.393 4.202 1.00 98.31 102 SER A C 1
ATOM 807 O O . SER A 1 102 ? -3.242 0.809 5.144 1.00 98.31 102 SER A O 1
ATOM 809 N N . VAL A 1 103 ? -2.649 2.726 4.163 1.00 97.56 103 VAL A N 1
ATOM 810 C CA . VAL A 1 103 ? -3.212 3.561 5.235 1.00 97.56 103 VAL A CA 1
ATOM 811 C C . VAL A 1 103 ? -4.746 3.480 5.289 1.00 97.56 103 VAL A C 1
ATOM 813 O O . VAL A 1 103 ? -5.326 3.459 6.376 1.00 97.56 103 VAL A O 1
ATOM 816 N N . ALA A 1 104 ? -5.431 3.382 4.148 1.00 96.88 104 ALA A N 1
ATOM 817 C CA . ALA A 1 104 ? -6.871 3.132 4.127 1.00 96.88 104 ALA A CA 1
ATOM 818 C C . ALA A 1 104 ? -7.207 1.784 4.786 1.00 96.88 104 ALA A C 1
ATOM 820 O O . ALA A 1 104 ? -8.138 1.711 5.585 1.00 96.88 104 ALA A O 1
ATOM 821 N N . ALA A 1 105 ? -6.415 0.740 4.523 1.00 97.56 105 ALA A N 1
ATOM 822 C CA . ALA A 1 105 ? -6.576 -0.566 5.153 1.00 97.56 105 ALA A CA 1
ATOM 823 C C . ALA A 1 105 ? -6.321 -0.497 6.665 1.00 97.56 105 ALA A C 1
ATOM 825 O O . ALA A 1 105 ? -7.049 -1.135 7.422 1.00 97.56 105 ALA A O 1
ATOM 826 N N . TYR A 1 106 ? -5.364 0.320 7.121 1.00 97.06 106 TYR A N 1
ATOM 827 C CA . TYR A 1 106 ? -5.173 0.614 8.544 1.00 97.06 106 TYR A CA 1
ATOM 828 C C . TYR A 1 106 ? -6.438 1.217 9.159 1.00 97.06 106 TYR A C 1
ATOM 830 O O . TYR A 1 106 ? -6.954 0.687 10.143 1.00 97.06 106 TYR A O 1
ATOM 838 N N . ALA A 1 107 ? -6.991 2.272 8.554 1.00 95.00 107 ALA A N 1
ATOM 839 C CA . ALA A 1 107 ? -8.227 2.888 9.032 1.00 95.00 107 ALA A CA 1
ATOM 840 C C . ALA A 1 107 ? -9.398 1.886 9.042 1.00 95.00 107 ALA A C 1
ATOM 842 O O . ALA A 1 107 ? -10.169 1.843 10.003 1.00 95.00 107 ALA A O 1
ATOM 843 N N . GLY A 1 108 ? -9.490 1.033 8.018 1.00 95.88 108 GLY A N 1
ATOM 844 C CA . GLY A 1 108 ? -10.462 -0.052 7.936 1.00 95.88 108 GLY A CA 1
ATOM 845 C C . GLY A 1 108 ? -10.325 -1.081 9.056 1.00 95.88 108 GLY A C 1
ATOM 846 O O . GLY A 1 108 ? -11.317 -1.416 9.701 1.00 95.88 108 GLY A O 1
ATOM 847 N N . CYS A 1 109 ? -9.104 -1.541 9.341 1.00 95.94 109 CYS A N 1
ATOM 848 C CA . CYS A 1 109 ? -8.831 -2.489 10.425 1.00 95.94 109 CYS A CA 1
ATOM 849 C C . CYS A 1 109 ? -9.202 -1.896 11.792 1.00 95.94 109 CYS A C 1
ATOM 851 O O . CYS A 1 109 ? -9.825 -2.569 12.618 1.00 95.94 109 CYS A O 1
ATOM 853 N N . GLN A 1 110 ? -8.879 -0.618 12.011 1.00 93.81 110 GLN A N 1
ATOM 854 C CA . GLN A 1 110 ? -9.235 0.102 13.234 1.00 93.81 110 GLN A CA 1
ATOM 855 C C . GLN A 1 110 ? -10.757 0.229 13.393 1.00 93.81 110 GLN A C 1
ATOM 857 O O . GLN A 1 110 ? -11.276 -0.015 14.481 1.00 93.81 110 GLN A O 1
ATOM 862 N N . ALA A 1 111 ? -11.484 0.555 12.318 1.00 93.25 111 ALA A N 1
ATOM 863 C CA . ALA A 1 111 ? -12.945 0.627 12.336 1.00 93.25 111 ALA A CA 1
ATOM 864 C C . ALA A 1 111 ? -13.573 -0.742 12.637 1.00 93.25 111 ALA A C 1
ATOM 866 O O . ALA A 1 111 ? -14.393 -0.867 13.546 1.00 93.25 111 ALA A O 1
ATOM 867 N N . ARG A 1 112 ? -13.129 -1.798 11.944 1.00 93.81 112 ARG A N 1
ATOM 868 C CA . ARG A 1 112 ? -13.631 -3.165 12.147 1.00 93.81 112 ARG A CA 1
ATOM 869 C C . ARG A 1 112 ? -13.387 -3.674 13.565 1.00 93.81 112 ARG A C 1
ATOM 871 O O . ARG A 1 112 ? -14.295 -4.250 14.159 1.00 93.81 112 ARG A O 1
ATOM 878 N N . THR A 1 113 ? -12.218 -3.388 14.138 1.00 92.31 113 THR A N 1
ATOM 879 C CA . THR A 1 113 ? -11.893 -3.742 15.531 1.00 92.31 113 THR A CA 1
ATOM 880 C C . THR A 1 113 ? -12.833 -3.061 16.534 1.00 92.31 113 THR A C 1
ATOM 882 O O . THR A 1 113 ? -13.141 -3.630 17.578 1.00 92.31 113 THR A O 1
ATOM 885 N N . LYS A 1 114 ? -13.348 -1.870 16.205 1.00 91.50 114 LYS A N 1
ATOM 886 C CA . LYS A 1 114 ? -14.320 -1.122 17.019 1.00 91.50 114 LYS A CA 1
ATOM 887 C C . LYS A 1 114 ? -15.783 -1.474 16.721 1.00 91.50 114 LYS A C 1
ATOM 889 O O . LYS A 1 114 ? -16.677 -0.914 17.349 1.00 91.50 114 LYS A O 1
ATOM 894 N N . GLY A 1 115 ? -16.048 -2.371 15.768 1.00 93.38 115 GLY A N 1
ATOM 895 C CA . GLY A 1 115 ? -17.406 -2.645 15.287 1.00 93.38 115 GLY A CA 1
ATOM 896 C C . GLY A 1 115 ? -18.027 -1.475 14.514 1.00 93.38 115 GLY A C 1
ATOM 897 O O . GLY A 1 115 ? -19.248 -1.379 14.408 1.00 93.38 115 GLY A O 1
ATOM 898 N N . GLU A 1 116 ? -17.200 -0.572 13.989 1.00 92.69 116 GLU A N 1
ATOM 899 C CA . GLU A 1 116 ? -17.611 0.594 13.214 1.00 92.69 116 GLU A CA 1
ATOM 900 C C . GLU A 1 116 ? -17.561 0.301 11.708 1.00 92.69 116 GLU A C 1
ATOM 902 O O . GLU A 1 116 ? -16.844 -0.583 11.230 1.00 92.69 116 GLU A O 1
ATOM 907 N N . ALA A 1 117 ? -18.324 1.073 10.932 1.00 90.88 117 ALA A N 1
ATOM 908 C CA . ALA A 1 117 ? -18.272 0.996 9.478 1.00 90.88 117 ALA A CA 1
ATOM 909 C C . ALA A 1 117 ? -16.966 1.599 8.938 1.00 90.88 117 ALA A C 1
ATOM 911 O O . ALA A 1 117 ? -16.522 2.653 9.398 1.00 90.88 117 ALA A O 1
ATOM 912 N N . VAL A 1 118 ? -16.399 0.971 7.904 1.00 91.50 118 VAL A N 1
ATOM 913 C CA . VAL A 1 118 ? -15.299 1.556 7.126 1.00 91.50 118 VAL A CA 1
ATOM 914 C C . VAL A 1 118 ? -15.792 2.827 6.443 1.00 91.50 118 VAL A C 1
ATOM 916 O O . VAL A 1 118 ? -16.864 2.851 5.835 1.00 91.50 118 VAL A O 1
ATOM 919 N N . LYS A 1 119 ? -15.006 3.898 6.556 1.00 88.38 119 LYS A N 1
ATOM 920 C CA . LYS A 1 119 ? -15.338 5.214 6.012 1.00 88.38 119 LYS A CA 1
ATOM 921 C C . LYS A 1 119 ? -14.479 5.543 4.807 1.00 88.38 119 LYS A C 1
ATOM 923 O O . LYS A 1 119 ? -13.347 5.085 4.689 1.00 88.38 119 LYS A O 1
ATOM 928 N N . LEU A 1 120 ? -15.018 6.396 3.945 1.00 89.19 120 LEU A N 1
ATOM 929 C CA . LEU A 1 120 ? -14.249 7.023 2.883 1.00 89.19 120 LEU A CA 1
ATOM 930 C C . LEU A 1 120 ? -13.249 8.020 3.482 1.00 89.19 120 LEU A C 1
ATOM 932 O O . LEU A 1 120 ? -13.581 8.757 4.413 1.00 89.19 120 LEU A O 1
ATOM 936 N N . GLY A 1 121 ? -12.054 8.065 2.907 1.00 87.19 121 GLY A N 1
ATOM 937 C CA . GLY A 1 121 ? -11.053 9.083 3.187 1.00 87.19 121 GLY A CA 1
ATOM 938 C C . GLY A 1 121 ? -10.335 9.468 1.914 1.00 87.19 121 GLY A C 1
ATOM 939 O O . GLY A 1 121 ? -10.392 8.764 0.906 1.00 87.19 121 GLY A O 1
ATOM 940 N N . PHE A 1 122 ? -9.699 10.629 1.968 1.00 91.06 122 PHE A N 1
ATOM 941 C CA . PHE A 1 122 ? -9.098 11.265 0.806 1.00 91.06 122 PHE A CA 1
ATOM 942 C C . PHE A 1 122 ? -7.621 11.500 1.060 1.00 91.06 122 PHE A C 1
ATOM 944 O O . PHE A 1 122 ? -7.262 12.079 2.091 1.00 91.06 122 PHE A O 1
ATOM 951 N N . LEU A 1 123 ? -6.783 11.066 0.115 1.00 93.56 123 LEU A N 1
ATOM 952 C CA . LEU A 1 123 ? -5.375 11.436 0.079 1.00 93.56 123 LEU A CA 1
ATOM 953 C C . LEU A 1 123 ? -5.296 12.937 -0.199 1.00 93.56 123 LEU A C 1
ATOM 955 O O . LEU A 1 123 ? -5.678 13.398 -1.271 1.00 93.56 123 LEU A O 1
ATOM 959 N N . LEU A 1 124 ? -4.832 13.701 0.786 1.00 93.88 124 LEU A N 1
ATOM 960 C CA . LEU A 1 124 ? -4.698 15.153 0.679 1.00 93.88 124 LEU A CA 1
ATOM 961 C C . LEU A 1 124 ? -3.360 15.551 0.050 1.00 93.88 124 LEU A C 1
ATOM 963 O O . LEU A 1 124 ? -3.243 16.626 -0.535 1.00 93.88 124 LEU A O 1
ATOM 967 N N . GLY A 1 125 ? -2.360 14.680 0.166 1.00 92.69 125 GLY A N 1
ATOM 968 C CA . GLY A 1 125 ? -1.056 14.824 -0.464 1.00 92.69 125 GLY A CA 1
ATOM 969 C C . GLY A 1 125 ? 0.021 14.017 0.255 1.00 92.69 125 GLY A C 1
ATOM 970 O O . GLY A 1 125 ? -0.230 13.411 1.298 1.00 92.69 125 GLY A O 1
ATOM 971 N N . SER A 1 126 ? 1.233 14.054 -0.291 1.00 92.75 126 SER A N 1
ATOM 972 C CA . SER A 1 126 ? 2.459 13.714 0.433 1.00 92.75 126 SER A CA 1
ATOM 973 C C . SER A 1 126 ? 3.432 14.884 0.347 1.00 92.75 126 SER A C 1
ATOM 975 O O . SER A 1 126 ? 3.389 15.666 -0.606 1.00 92.75 126 SER A O 1
ATOM 977 N N . ARG A 1 127 ? 4.287 15.037 1.360 1.00 86.00 127 ARG A N 1
ATOM 978 C CA . ARG A 1 127 ? 5.333 16.068 1.342 1.00 86.00 127 ARG A CA 1
ATOM 979 C C . ARG A 1 127 ? 6.410 15.776 0.311 1.00 86.00 127 ARG A C 1
ATOM 981 O O . ARG A 1 127 ? 6.857 16.694 -0.374 1.00 86.00 127 ARG A O 1
ATOM 988 N N . LYS A 1 128 ? 6.845 14.522 0.231 1.00 88.50 128 LYS A N 1
ATOM 989 C CA . LYS A 1 128 ? 7.895 14.093 -0.681 1.00 88.50 128 LYS A CA 1
ATOM 990 C C . LYS A 1 128 ? 7.779 12.592 -0.880 1.00 88.50 128 LYS A C 1
ATOM 992 O O . LYS A 1 128 ? 7.803 11.849 0.085 1.00 88.50 128 LYS A O 1
ATOM 997 N N . PHE A 1 129 ? 7.655 12.184 -2.135 1.00 95.75 129 PHE A N 1
ATOM 998 C CA . PHE A 1 129 ? 7.757 10.790 -2.536 1.00 95.75 129 PHE A CA 1
ATOM 999 C C . PHE A 1 129 ? 9.110 10.590 -3.208 1.00 95.75 129 PHE A C 1
ATOM 1001 O O . PHE A 1 129 ? 9.431 11.284 -4.178 1.00 95.75 129 PHE A O 1
ATOM 1008 N N . GLU A 1 130 ? 9.890 9.639 -2.718 1.00 97.56 130 GLU A N 1
ATOM 1009 C CA . GLU A 1 130 ? 11.155 9.245 -3.327 1.00 97.56 130 GLU A CA 1
ATOM 1010 C C . GLU A 1 130 ? 11.154 7.746 -3.587 1.00 97.56 130 GLU A C 1
ATOM 1012 O O . GLU A 1 130 ? 10.721 6.956 -2.752 1.00 97.56 130 GLU A O 1
ATOM 1017 N N . CYS A 1 131 ? 11.668 7.345 -4.746 1.00 98.19 131 CYS A N 1
ATOM 1018 C CA . CYS A 1 131 ? 11.834 5.948 -5.109 1.00 98.19 131 CYS A CA 1
ATOM 1019 C C . CYS A 1 131 ? 13.170 5.764 -5.825 1.00 98.19 131 CYS A C 1
ATOM 1021 O O . CYS A 1 131 ? 13.531 6.557 -6.694 1.00 98.19 131 CYS A O 1
ATOM 1023 N N . ASN A 1 132 ? 13.910 4.715 -5.465 1.00 98.38 132 ASN A N 1
ATOM 1024 C CA . ASN A 1 132 ? 15.211 4.418 -6.065 1.00 98.38 132 ASN A CA 1
ATOM 1025 C C . ASN A 1 132 ? 15.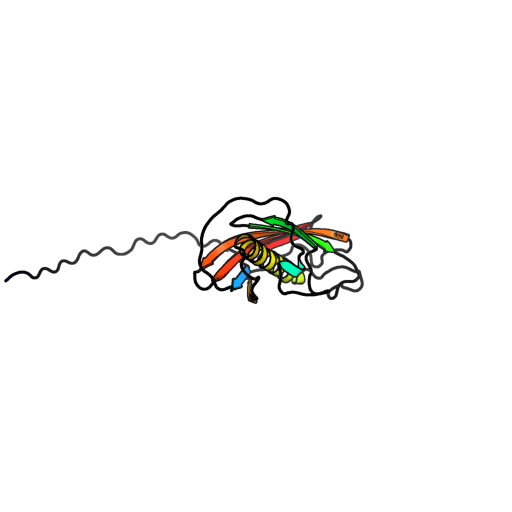116 3.816 -7.481 1.00 98.38 132 ASN A C 1
ATOM 1027 O O . ASN A 1 132 ? 16.139 3.664 -8.148 1.00 98.38 132 ASN A O 1
ATOM 1031 N N . VAL A 1 133 ? 13.911 3.465 -7.937 1.00 98.00 133 VAL A N 1
ATOM 1032 C CA . VAL A 1 133 ? 13.640 2.885 -9.256 1.00 98.00 133 VAL A CA 1
ATOM 1033 C C . VAL A 1 133 ? 12.546 3.671 -9.976 1.00 98.00 133 VAL A C 1
ATOM 1035 O O . VAL A 1 133 ? 11.698 4.301 -9.356 1.00 98.00 133 VAL A O 1
ATOM 1038 N N . ALA A 1 134 ? 12.533 3.614 -11.309 1.00 97.75 134 ALA A N 1
ATOM 1039 C CA . ALA A 1 134 ? 11.490 4.252 -12.122 1.00 97.75 134 ALA A CA 1
ATOM 1040 C C . ALA A 1 134 ? 10.227 3.384 -12.288 1.00 97.75 134 ALA A C 1
ATOM 1042 O O . ALA A 1 134 ? 9.161 3.883 -12.658 1.00 97.75 134 ALA A O 1
ATOM 1043 N N . ARG A 1 135 ? 10.3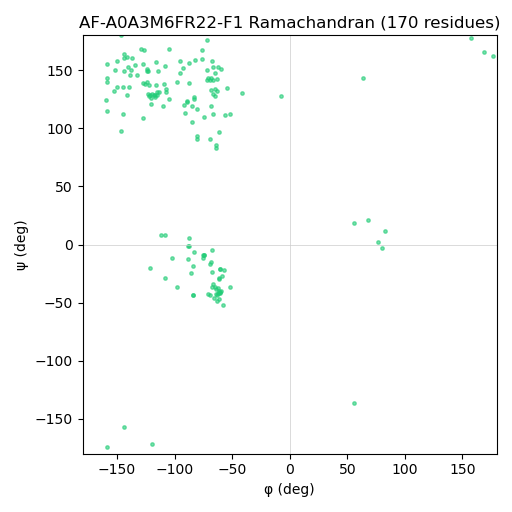46 2.077 -12.035 1.00 98.12 135 ARG A N 1
ATOM 1044 C CA . ARG A 1 135 ? 9.276 1.086 -12.170 1.00 98.12 135 ARG A CA 1
ATOM 1045 C C . ARG A 1 135 ? 9.493 -0.075 -11.206 1.00 98.12 135 ARG A C 1
ATOM 1047 O O . ARG A 1 135 ? 10.637 -0.425 -10.922 1.00 98.12 135 ARG A O 1
ATOM 1054 N N . PHE A 1 136 ? 8.404 -0.688 -10.767 1.00 98.31 136 PHE A N 1
ATOM 1055 C CA . PHE A 1 136 ? 8.388 -1.941 -10.025 1.00 98.31 136 PHE A CA 1
ATOM 1056 C C . PHE A 1 136 ? 8.266 -3.100 -11.025 1.00 98.31 136 PHE A C 1
ATOM 1058 O O . PHE A 1 136 ? 7.247 -3.180 -11.717 1.00 98.31 136 PHE A O 1
ATOM 1065 N N . PRO A 1 137 ? 9.291 -3.959 -11.174 1.00 98.00 137 PRO A N 1
ATOM 1066 C CA . PRO A 1 137 ? 9.286 -5.046 -12.150 1.00 98.00 137 PRO A CA 1
ATOM 1067 C C . PRO A 1 137 ? 8.140 -6.042 -11.945 1.00 98.00 137 PRO A C 1
ATOM 1069 O O . PRO A 1 137 ? 7.704 -6.294 -10.822 1.00 98.00 137 PRO A O 1
ATOM 1072 N N . LEU A 1 138 ? 7.694 -6.656 -13.043 1.00 97.94 138 LEU A N 1
ATOM 1073 C CA . LEU A 1 138 ? 6.750 -7.770 -13.010 1.00 97.94 138 LEU A CA 1
ATOM 1074 C C . LEU A 1 138 ? 7.265 -8.898 -12.102 1.00 97.94 138 LEU A C 1
ATOM 1076 O O . LEU A 1 138 ? 8.430 -9.286 -12.180 1.00 97.94 138 LEU A O 1
ATOM 1080 N N . GLY A 1 139 ? 6.386 -9.439 -11.260 1.00 97.38 139 GLY A N 1
ATOM 1081 C CA . GLY A 1 139 ? 6.700 -10.519 -10.328 1.00 97.38 139 GLY A CA 1
ATOM 1082 C C . GLY A 1 139 ? 7.402 -10.072 -9.045 1.00 97.38 139 GLY A C 1
ATOM 1083 O O . GLY A 1 139 ? 7.640 -10.909 -8.178 1.00 97.38 139 GLY A O 1
ATOM 1084 N N . SER A 1 140 ? 7.725 -8.783 -8.883 1.00 97.38 140 SER A N 1
ATOM 1085 C CA . SER A 1 140 ? 8.246 -8.279 -7.611 1.00 97.38 140 SER A CA 1
ATOM 1086 C C . SER A 1 140 ? 7.184 -8.363 -6.515 1.00 97.38 140 SER A C 1
ATOM 1088 O O . SER A 1 140 ? 6.069 -7.871 -6.686 1.00 97.38 140 SER A O 1
ATOM 1090 N N . GLU A 1 141 ? 7.550 -8.948 -5.374 1.00 98.25 141 GLU A N 1
ATOM 1091 C CA . GLU A 1 141 ? 6.794 -8.799 -4.131 1.00 98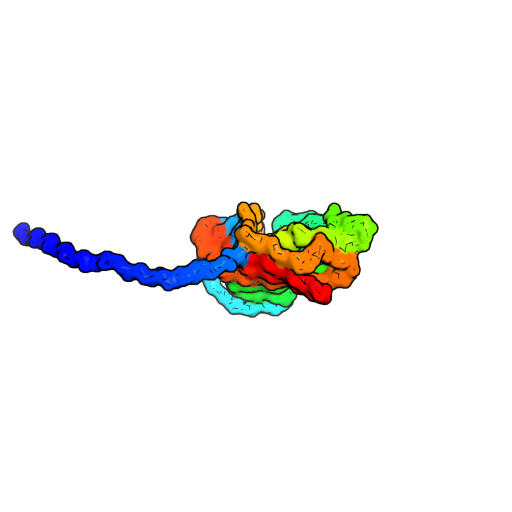.25 141 GLU A CA 1
ATOM 1092 C C . GLU A 1 141 ? 7.221 -7.493 -3.455 1.00 98.25 141 GLU A C 1
ATOM 1094 O O . GLU A 1 141 ? 8.412 -7.253 -3.230 1.00 98.25 141 GLU A O 1
ATOM 1099 N N . LEU A 1 142 ? 6.243 -6.638 -3.173 1.00 98.69 142 LEU A N 1
ATOM 1100 C CA . LEU A 1 142 ? 6.427 -5.355 -2.517 1.00 98.69 142 LEU A CA 1
ATOM 1101 C C . LEU A 1 142 ? 5.754 -5.397 -1.148 1.00 98.69 142 LEU A C 1
ATOM 1103 O O . LEU A 1 142 ? 4.587 -5.766 -1.028 1.00 98.69 142 LEU A O 1
ATOM 1107 N N . HIS A 1 143 ? 6.485 -4.967 -0.130 1.00 98.81 143 HIS A N 1
ATOM 1108 C CA . HIS A 1 143 ? 6.016 -4.797 1.235 1.00 98.81 143 HIS A CA 1
ATOM 1109 C C . HIS A 1 143 ? 5.882 -3.322 1.550 1.00 98.81 143 HIS A C 1
ATOM 1111 O O . HIS A 1 143 ? 6.803 -2.551 1.277 1.00 98.81 143 HIS A O 1
ATOM 1117 N N . ILE A 1 144 ? 4.767 -2.942 2.160 1.00 98.81 144 ILE A N 1
ATOM 1118 C CA . ILE A 1 144 ? 4.510 -1.566 2.564 1.00 98.81 144 ILE A CA 1
ATOM 1119 C C . ILE A 1 144 ? 4.334 -1.539 4.070 1.00 98.81 144 ILE A C 1
ATOM 1121 O O . ILE A 1 144 ? 3.557 -2.314 4.623 1.00 98.81 144 ILE A O 1
ATOM 1125 N N . HIS A 1 145 ? 5.050 -0.640 4.731 1.00 98.69 145 HIS A N 1
ATOM 1126 C CA . HIS A 1 145 ? 4.904 -0.361 6.152 1.00 98.69 145 HIS A CA 1
ATOM 1127 C C . HIS A 1 145 ? 4.528 1.103 6.311 1.00 98.69 145 HIS A C 1
ATOM 1129 O O . HIS A 1 145 ? 5.262 1.978 5.857 1.00 98.69 145 HIS A O 1
ATOM 1135 N N . ALA A 1 146 ? 3.373 1.353 6.920 1.00 98.31 146 ALA A N 1
ATOM 1136 C CA . ALA A 1 146 ? 2.904 2.694 7.226 1.00 98.31 146 ALA A CA 1
ATOM 1137 C C . ALA A 1 146 ? 2.788 2.861 8.741 1.00 98.31 146 ALA A C 1
ATOM 1139 O O . ALA A 1 146 ? 2.152 2.040 9.406 1.00 98.31 146 ALA A O 1
ATOM 1140 N N . VAL A 1 147 ? 3.387 3.928 9.265 1.00 97.62 147 VAL A N 1
ATOM 1141 C CA . VAL A 1 147 ? 3.376 4.297 10.684 1.00 97.62 147 VAL A CA 1
ATOM 1142 C C . VAL A 1 147 ? 2.678 5.638 10.829 1.00 97.62 147 VAL A C 1
ATOM 1144 O O . VAL A 1 147 ? 3.029 6.607 10.163 1.00 97.62 147 VAL A O 1
ATOM 1147 N N . ARG A 1 148 ? 1.672 5.710 11.695 1.00 95.81 148 ARG A N 1
ATOM 1148 C CA . ARG A 1 148 ? 0.937 6.934 11.999 1.00 95.81 148 ARG A CA 1
ATOM 1149 C C . ARG A 1 148 ? 1.804 7.841 12.867 1.00 95.81 148 ARG A C 1
ATOM 1151 O O . ARG A 1 148 ? 1.999 7.559 14.044 1.00 95.81 148 ARG A O 1
ATOM 1158 N N . SER A 1 149 ? 2.263 8.946 12.295 1.00 91.62 149 SER A N 1
ATOM 1159 C CA . SER A 1 149 ? 3.069 9.953 12.989 1.00 91.62 149 SER A CA 1
ATOM 1160 C C . SER A 1 149 ? 2.188 10.940 13.762 1.00 91.62 149 SER A C 1
ATOM 1162 O O . SER A 1 149 ? 2.429 11.226 14.933 1.00 91.62 149 SER A O 1
ATOM 1164 N N . LEU A 1 150 ? 1.094 11.410 13.149 1.00 88.50 150 LEU A N 1
ATOM 1165 C CA . LEU A 1 150 ? 0.129 12.305 13.795 1.00 88.50 150 LEU A CA 1
ATOM 1166 C C . LEU A 1 150 ? -1.301 11.907 13.450 1.00 88.50 150 LEU A C 1
ATOM 1168 O O . LEU A 1 150 ? -1.586 11.414 12.360 1.00 88.50 150 LEU A O 1
ATOM 1172 N N . GLN A 1 151 ? -2.221 12.178 14.369 1.00 86.19 151 GLN A N 1
ATOM 1173 C CA . GLN A 1 151 ? -3.646 12.188 14.082 1.00 86.19 151 GLN A CA 1
ATOM 1174 C C . GLN A 1 151 ? -4.320 13.279 14.903 1.00 86.19 151 GLN A C 1
ATOM 1176 O O . GLN A 1 151 ? -4.033 13.416 16.090 1.00 86.19 151 GLN A O 1
ATOM 1181 N N . ASP A 1 152 ? -5.207 14.038 14.270 1.00 82.81 152 ASP A N 1
ATOM 1182 C CA . ASP A 1 152 ? -6.015 15.049 14.940 1.00 82.81 152 ASP A CA 1
ATOM 1183 C C . ASP A 1 152 ? -7.472 14.595 15.139 1.00 82.81 152 ASP A C 1
ATOM 1185 O O . ASP A 1 152 ? -7.945 13.615 14.552 1.00 82.81 152 ASP A O 1
ATOM 1189 N N . ASP A 1 153 ? -8.206 15.351 15.957 1.00 81.12 153 ASP A N 1
ATOM 1190 C CA . ASP A 1 153 ? -9.619 15.090 16.266 1.00 81.12 153 ASP A CA 1
ATOM 1191 C C . ASP A 1 153 ? -10.552 15.335 15.070 1.00 81.12 153 ASP A C 1
ATOM 1193 O O . ASP A 1 153 ? -11.692 14.863 15.043 1.00 81.12 153 ASP A O 1
ATOM 1197 N N . SER A 1 154 ? -10.073 16.056 14.050 1.00 78.69 154 SER A N 1
ATOM 1198 C CA . SER A 1 154 ? -10.796 16.232 12.787 1.00 78.69 154 SER A CA 1
ATOM 1199 C C . SER A 1 154 ? -10.767 14.970 11.922 1.00 78.69 154 SER A C 1
ATOM 1201 O O . SER A 1 154 ? -11.495 14.913 10.927 1.00 78.69 154 SER A O 1
ATOM 1203 N N . GLY A 1 155 ? -9.953 13.990 12.340 1.00 78.94 155 GLY A N 1
ATOM 1204 C CA . GLY A 1 155 ? -9.654 12.711 11.722 1.00 78.94 155 GLY A CA 1
ATOM 1205 C C . GLY A 1 155 ? -8.589 12.791 10.629 1.00 78.94 155 GLY A C 1
ATOM 1206 O O . GLY A 1 155 ? -8.378 11.807 9.923 1.00 78.94 155 GLY A O 1
ATOM 1207 N N . MET A 1 156 ? -7.879 13.914 10.500 1.00 88.12 156 MET A N 1
ATOM 1208 C CA . MET A 1 156 ? -6.660 13.986 9.699 1.00 88.12 156 MET A CA 1
ATOM 1209 C C . MET A 1 156 ? -5.587 13.102 10.331 1.00 88.12 156 MET A C 1
ATOM 1211 O O . MET A 1 156 ? -5.319 13.209 11.522 1.00 88.12 156 MET A O 1
ATOM 1215 N N . GLY A 1 157 ? -4.992 12.222 9.540 1.00 92.00 157 GLY A N 1
ATOM 1216 C CA . GLY A 1 157 ? -3.891 11.353 9.903 1.00 92.00 157 GLY A CA 1
ATOM 1217 C C . GLY A 1 157 ? -2.706 11.592 8.980 1.00 92.00 157 GLY A C 1
ATOM 1218 O O . GLY A 1 157 ? -2.853 11.722 7.765 1.00 92.00 157 GLY A O 1
ATOM 1219 N N . VAL A 1 158 ? -1.527 11.633 9.575 1.00 95.00 158 VAL A N 1
ATOM 1220 C CA . VAL A 1 158 ? -0.250 11.767 8.894 1.00 95.00 158 VAL A CA 1
ATOM 1221 C C . VAL A 1 158 ? 0.544 10.492 9.122 1.00 95.00 158 VAL A C 1
ATOM 1223 O O . VAL A 1 158 ? 0.683 10.050 10.263 1.00 95.00 158 VAL A O 1
ATOM 1226 N N . PHE A 1 159 ? 1.047 9.905 8.042 1.00 96.81 159 PHE A N 1
ATOM 1227 C CA . PHE A 1 159 ? 1.732 8.622 8.053 1.00 96.81 159 PHE A CA 1
ATOM 1228 C C . PHE A 1 159 ? 3.092 8.725 7.385 1.00 96.81 159 PHE A C 1
ATOM 1230 O O . PHE A 1 159 ? 3.218 9.339 6.333 1.00 96.81 159 PHE A O 1
ATOM 1237 N N . GLU A 1 160 ? 4.076 8.067 7.972 1.00 97.19 160 GLU A N 1
ATOM 1238 C CA . GLU A 1 160 ? 5.360 7.784 7.343 1.00 97.19 160 GLU A CA 1
ATOM 1239 C C . GLU A 1 160 ? 5.248 6.418 6.679 1.00 97.19 160 GLU A C 1
ATOM 1241 O O . GLU A 1 160 ? 4.933 5.421 7.338 1.00 97.19 160 GLU A O 1
ATOM 1246 N N . CYS A 1 161 ? 5.448 6.370 5.366 1.00 98.25 161 CYS A N 1
ATOM 1247 C CA . CYS A 1 161 ? 5.291 5.144 4.598 1.00 98.25 161 CYS A CA 1
ATOM 1248 C C . CYS A 1 161 ? 6.617 4.715 3.982 1.00 98.25 161 CYS A C 1
ATOM 1250 O O . CYS A 1 161 ? 7.344 5.516 3.401 1.00 98.25 161 CYS A O 1
ATOM 1252 N N . THR A 1 162 ? 6.903 3.418 4.039 1.00 98.50 162 THR A N 1
ATOM 1253 C CA . THR A 1 162 ? 8.003 2.797 3.300 1.00 98.50 162 THR A CA 1
ATOM 1254 C C . THR A 1 162 ? 7.468 1.672 2.430 1.00 98.50 162 THR A C 1
ATOM 1256 O O . THR A 1 162 ? 6.587 0.924 2.843 1.00 98.50 162 THR A O 1
ATOM 1259 N N . LEU A 1 163 ? 7.998 1.554 1.215 1.00 98.75 163 LEU A N 1
ATOM 1260 C CA . LEU A 1 163 ? 7.748 0.447 0.298 1.00 98.75 163 LEU A CA 1
ATOM 1261 C C . LEU A 1 163 ? 9.084 -0.211 -0.021 1.00 98.75 163 LEU A C 1
ATOM 1263 O O . LEU A 1 163 ? 10.041 0.462 -0.403 1.00 98.75 163 LEU A O 1
ATOM 1267 N N . THR A 1 164 ? 9.154 -1.527 0.136 1.00 98.75 164 THR A N 1
ATOM 1268 C CA . THR A 1 164 ? 10.375 -2.308 -0.065 1.00 98.75 164 THR A CA 1
ATOM 1269 C C . THR A 1 164 ? 10.112 -3.536 -0.923 1.00 98.75 164 THR A C 1
ATOM 1271 O O . THR A 1 164 ? 9.049 -4.139 -0.851 1.00 98.75 164 THR A O 1
ATOM 1274 N N . GLY A 1 165 ? 11.091 -3.912 -1.734 1.00 97.81 165 GLY A N 1
ATOM 1275 C CA . GLY A 1 165 ? 11.106 -5.138 -2.531 1.00 97.81 165 GLY A CA 1
ATOM 1276 C C . GLY A 1 165 ? 12.550 -5.495 -2.899 1.00 97.81 165 GLY A C 1
ATOM 1277 O O . GLY A 1 165 ? 13.472 -4.815 -2.434 1.00 97.81 165 GLY A O 1
ATOM 1278 N N . PRO A 1 166 ? 12.787 -6.524 -3.728 1.00 94.94 166 PRO A N 1
ATOM 1279 C CA . PRO A 1 166 ? 14.131 -6.857 -4.204 1.00 94.94 166 PRO A CA 1
ATOM 1280 C C . PRO A 1 166 ? 14.776 -5.655 -4.912 1.00 94.94 166 PRO A C 1
ATOM 1282 O O . PRO A 1 166 ? 14.299 -5.233 -5.960 1.00 94.94 166 PRO A O 1
ATOM 1285 N N . ASP A 1 167 ? 15.814 -5.071 -4.303 1.00 96.62 167 ASP A N 1
ATOM 1286 C CA . ASP A 1 167 ? 16.498 -3.843 -4.751 1.00 96.62 167 ASP A CA 1
ATOM 1287 C C . ASP A 1 167 ? 15.595 -2.603 -4.930 1.00 96.62 167 ASP A C 1
ATOM 1289 O O . ASP A 1 167 ? 15.983 -1.618 -5.562 1.00 96.62 167 ASP A O 1
ATOM 1293 N N . ILE A 1 168 ? 14.404 -2.604 -4.326 1.00 98.50 168 ILE A 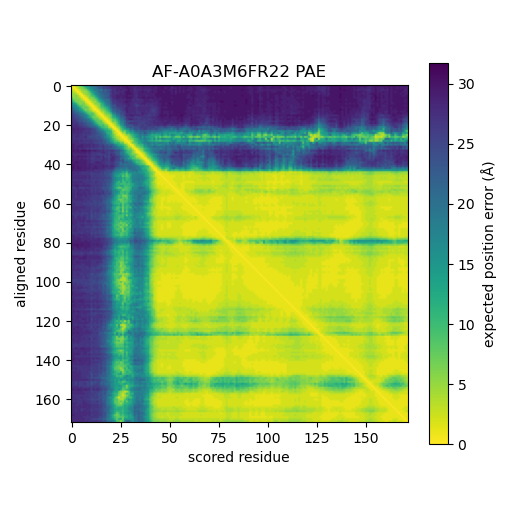N 1
ATOM 1294 C CA . ILE A 1 168 ? 13.412 -1.524 -4.420 1.00 98.50 168 ILE A CA 1
ATOM 1295 C C . ILE A 1 168 ? 13.220 -0.895 -3.046 1.00 98.50 168 ILE A C 1
ATOM 1297 O O . ILE A 1 168 ? 12.990 -1.591 -2.055 1.00 98.50 168 ILE A O 1
ATOM 1301 N N . LYS A 1 169 ? 13.277 0.435 -2.999 1.00 98.25 169 LYS A N 1
ATOM 1302 C CA . LYS A 1 169 ? 12.949 1.257 -1.836 1.00 98.25 169 LYS A CA 1
ATOM 1303 C C . LYS A 1 169 ? 12.219 2.515 -2.288 1.00 98.25 169 LYS A C 1
ATOM 1305 O O . LYS A 1 169 ? 12.708 3.245 -3.152 1.00 98.25 169 LYS A O 1
ATOM 1310 N N . ALA A 1 170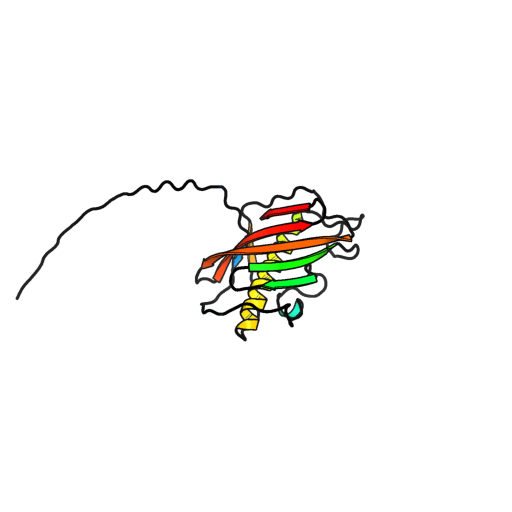 ? 11.078 2.781 -1.674 1.00 98.06 170 ALA A N 1
ATOM 1311 C CA . ALA A 1 170 ? 10.402 4.063 -1.758 1.00 98.06 170 ALA A CA 1
ATOM 1312 C C . ALA A 1 170 ? 9.950 4.525 -0.373 1.00 98.06 170 ALA A C 1
ATOM 1314 O O . ALA A 1 170 ? 9.729 3.698 0.514 1.00 98.06 170 ALA A O 1
ATOM 1315 N N . PHE A 1 171 ? 9.812 5.832 -0.197 1.00 97.38 171 PHE A N 1
ATOM 1316 C CA . PHE A 1 171 ? 9.330 6.441 1.038 1.00 97.38 171 PHE A CA 1
ATOM 1317 C C . PHE A 1 171 ? 8.472 7.670 0.746 1.00 97.38 171 PHE A C 1
ATOM 1319 O O . PHE A 1 171 ? 8.660 8.317 -0.292 1.00 97.38 171 PHE A O 1
ATOM 1326 N N . ALA A 1 172 ? 7.503 7.932 1.628 1.00 94.00 172 ALA A N 1
ATOM 1327 C CA . ALA A 1 172 ? 6.532 9.014 1.482 1.00 94.00 172 ALA A CA 1
ATOM 1328 C C . ALA A 1 172 ? 5.971 9.533 2.801 1.00 94.00 172 ALA A C 1
ATOM 1330 O O . ALA A 1 172 ? 5.917 8.748 3.778 1.00 94.00 172 ALA A O 1
#